Protein AF-A0A973GXR9-F1 (afdb_monomer)

Radius of gyration: 17.73 Å; Cα contacts (8 Å, |Δi|>4): 61; chains: 1; bounding box: 38×29×56 Å

Nearest PDB structures (foldseek):
  4bpd-assembly2_F  TM=5.741E-01  e=4.215E+00  Escherichia coli K-12

Secondary structure (DSSP, 8-state):
----THHHHHHHHHHHHHHHHHHHS-----HHHHHHHHHHHHHHHHHHHHHHHHHHHHTGGGS-HHHHHHHHHHHHHHHHHHHHHHHHHHHHHTTHHHHHHHHTT-

Sequence (106 aa):
MNYVIEYELVAFIALVIVSLKYFFSTYFPSTQNRIFGYILLATLLTLLFDIITAYTLSYVDSFPFWLNQLLNTLYFSFQTINPPIFLIYILSLLGYLSILKSKRIL

pLDDT: mean 85.35, std 11.51, range [41.31, 95.56]

Solvent-accessible surface area (backbone atoms only — not comparable to full-atom values): 6075 Å² total; per-residue (Å²): 132,85,83,74,60,65,64,57,53,53,51,44,53,53,50,49,54,53,44,51,55,55,74,71,45,92,67,78,94,41,75,58,52,58,47,49,54,51,48,50,53,50,51,51,51,29,49,53,32,47,55,52,40,57,51,49,64,74,38,51,93,80,48,61,68,70,57,55,52,51,44,47,51,51,27,55,50,37,61,62,51,45,61,61,52,53,51,53,41,52,36,43,72,71,45,52,55,59,53,56,61,59,64,74,79,114

Structure (mmCIF, N/CA/C/O backbone):
data_AF-A0A973GXR9-F1
#
_entry.id   AF-A0A973GXR9-F1
#
loop_
_atom_site.group_PDB
_atom_site.id
_atom_site.type_symbol
_atom_site.label_atom_id
_atom_site.label_alt_id
_atom_site.label_comp_id
_atom_site.label_asym_id
_atom_site.label_entity_id
_atom_site.label_seq_id
_atom_site.pdbx_PDB_ins_code
_atom_site.Cartn_x
_atom_site.Cartn_y
_atom_site.Cartn_z
_atom_site.occupancy
_atom_site.B_iso_or_equiv
_atom_site.auth_seq_id
_atom_site.auth_comp_id
_atom_site.auth_asym_id
_atom_site.auth_atom_id
_atom_site.pdbx_PDB_model_num
ATOM 1 N N . MET A 1 1 ? 16.776 -14.480 -14.528 1.00 49.03 1 MET A N 1
ATOM 2 C CA . MET A 1 1 ? 15.662 -14.871 -13.638 1.00 49.03 1 MET A CA 1
ATOM 3 C C . MET A 1 1 ? 14.421 -14.250 -14.245 1.00 49.03 1 MET A C 1
ATOM 5 O O . MET A 1 1 ? 14.395 -13.033 -14.345 1.00 49.03 1 MET A O 1
ATOM 9 N N . ASN A 1 2 ? 13.478 -15.044 -14.755 1.00 58.97 2 ASN A N 1
ATOM 10 C CA . ASN A 1 2 ? 12.218 -14.490 -15.256 1.00 58.97 2 ASN A CA 1
ATOM 11 C C . ASN A 1 2 ? 11.365 -14.146 -14.039 1.00 58.97 2 ASN A C 1
ATOM 13 O O . ASN A 1 2 ? 11.107 -15.020 -13.212 1.00 58.97 2 ASN A O 1
ATOM 17 N N . TYR A 1 3 ? 11.016 -12.875 -13.893 1.00 67.44 3 TYR A N 1
ATOM 18 C CA . TYR A 1 3 ? 10.138 -12.435 -12.822 1.00 67.44 3 TYR A CA 1
ATOM 19 C C . TYR A 1 3 ? 8.718 -12.941 -13.110 1.00 67.44 3 TYR A C 1
ATOM 21 O O . TYR A 1 3 ? 8.206 -12.734 -14.209 1.00 67.44 3 TYR A O 1
ATOM 29 N N . VAL A 1 4 ? 8.115 -13.657 -12.160 1.00 79.31 4 VAL A N 1
ATOM 30 C CA . VAL A 1 4 ? 6.798 -14.298 -12.321 1.00 79.31 4 VAL A CA 1
ATOM 31 C C . VAL A 1 4 ? 5.731 -13.342 -11.785 1.00 79.31 4 VAL A C 1
ATOM 33 O O . VAL A 1 4 ? 5.417 -13.357 -10.596 1.00 79.31 4 VAL A O 1
ATOM 36 N N . ILE A 1 5 ? 5.213 -12.478 -12.662 1.00 85.19 5 ILE A N 1
ATOM 37 C CA . ILE A 1 5 ? 4.233 -11.420 -12.337 1.00 85.19 5 ILE A CA 1
ATOM 38 C C . ILE A 1 5 ? 2.849 -12.015 -12.011 1.00 85.19 5 ILE A C 1
ATOM 40 O O . ILE A 1 5 ? 2.016 -11.382 -11.365 1.00 85.19 5 ILE A O 1
ATOM 44 N N . GLU A 1 6 ? 2.583 -13.255 -12.422 1.00 88.12 6 GLU A N 1
ATOM 45 C CA . GLU A 1 6 ? 1.283 -13.915 -12.302 1.00 88.12 6 GLU A CA 1
ATOM 46 C C . GLU A 1 6 ? 0.774 -13.962 -10.854 1.00 88.12 6 GLU A C 1
ATOM 48 O O . GLU A 1 6 ? -0.416 -13.752 -10.613 1.00 88.12 6 GLU A O 1
ATOM 53 N N . TYR A 1 7 ? 1.662 -14.178 -9.880 1.00 88.69 7 TYR A N 1
ATOM 54 C CA . TYR A 1 7 ? 1.290 -14.206 -8.462 1.00 88.69 7 TYR A CA 1
ATOM 55 C C . TYR A 1 7 ? 0.839 -12.834 -7.946 1.00 88.69 7 TYR A C 1
ATOM 57 O O . TYR A 1 7 ? -0.159 -12.743 -7.227 1.00 88.69 7 TYR A O 1
ATOM 65 N N . GLU A 1 8 ? 1.530 -11.767 -8.343 1.00 88.31 8 GLU A N 1
ATOM 66 C CA . GLU A 1 8 ? 1.174 -10.391 -7.978 1.00 88.31 8 GLU A CA 1
ATOM 67 C C . GLU A 1 8 ? -0.147 -9.979 -8.609 1.00 88.31 8 GLU A C 1
ATOM 69 O O . GLU A 1 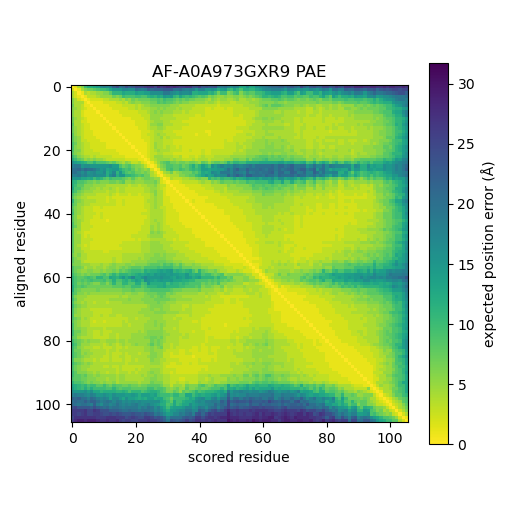8 ? -0.981 -9.344 -7.967 1.00 8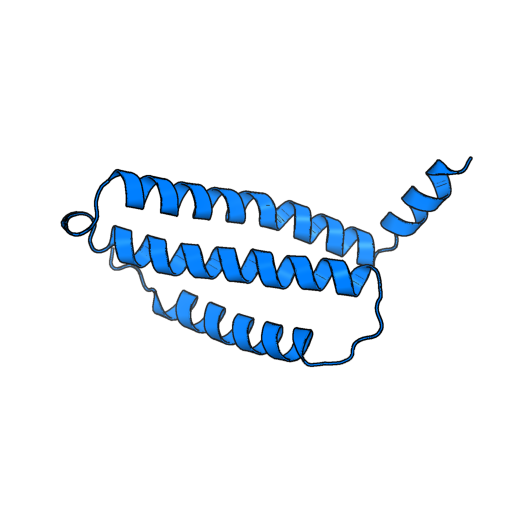8.31 8 GLU A O 1
ATOM 74 N N . LEU A 1 9 ? -0.371 -10.405 -9.851 1.00 90.81 9 LEU A N 1
ATOM 75 C CA . LEU A 1 9 ? -1.595 -10.129 -10.589 1.00 90.81 9 LEU A CA 1
ATOM 76 C C . LEU A 1 9 ? -2.806 -10.779 -9.899 1.00 90.81 9 LEU A C 1
ATOM 78 O O . LEU A 1 9 ? -3.830 -10.125 -9.693 1.00 90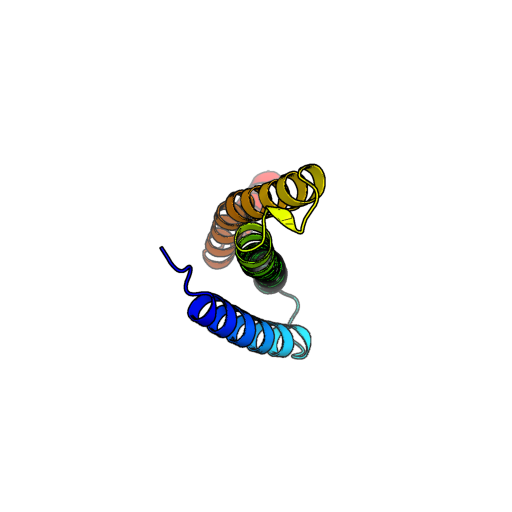.81 9 LEU A O 1
ATOM 82 N N . VAL A 1 10 ? -2.675 -12.035 -9.455 1.00 94.19 10 VAL A N 1
ATOM 83 C CA . VAL A 1 10 ? -3.719 -12.723 -8.673 1.00 94.19 10 VAL A CA 1
ATOM 84 C C . VAL A 1 10 ? -3.962 -12.024 -7.333 1.00 94.19 10 VAL A C 1
ATOM 86 O O . VAL A 1 10 ? -5.118 -11.789 -6.968 1.00 94.19 10 VAL A O 1
ATOM 89 N N . ALA A 1 11 ? -2.899 -11.651 -6.614 1.00 92.81 11 ALA A N 1
ATOM 90 C CA . ALA A 1 11 ? -3.012 -10.928 -5.348 1.00 92.81 11 ALA A CA 1
ATOM 91 C C . ALA A 1 11 ? -3.708 -9.568 -5.526 1.00 92.81 11 ALA A C 1
ATOM 93 O O . ALA A 1 11 ? -4.590 -9.210 -4.741 1.00 92.81 11 ALA A O 1
ATOM 94 N N . PHE A 1 12 ? -3.371 -8.841 -6.593 1.00 94.56 12 PHE A N 1
ATOM 95 C CA . PHE A 1 12 ? -3.974 -7.558 -6.928 1.00 94.56 12 PHE A CA 1
ATOM 96 C C . PHE A 1 12 ? -5.464 -7.699 -7.244 1.00 94.56 12 PHE A C 1
ATOM 98 O O . PHE A 1 12 ? -6.277 -6.972 -6.675 1.00 94.56 12 PHE A O 1
ATOM 105 N N . ILE A 1 13 ? -5.852 -8.677 -8.071 1.00 95.19 13 ILE A N 1
ATOM 106 C CA . ILE A 1 13 ? -7.266 -8.944 -8.385 1.00 95.19 13 ILE A CA 1
ATOM 107 C C . ILE A 1 13 ? -8.054 -9.269 -7.112 1.00 95.19 13 ILE A C 1
ATOM 109 O O . ILE A 1 13 ? -9.119 -8.692 -6.879 1.00 95.19 13 ILE A O 1
ATOM 113 N N . ALA A 1 14 ? -7.530 -10.158 -6.264 1.00 95.56 14 ALA A N 1
ATOM 114 C CA . ALA A 1 14 ? -8.178 -10.508 -5.004 1.00 95.56 14 ALA A CA 1
ATOM 115 C C . ALA A 1 14 ? -8.368 -9.270 -4.111 1.00 95.56 14 ALA A C 1
ATOM 117 O O . ALA A 1 14 ? -9.453 -9.053 -3.563 1.00 95.56 14 ALA A O 1
ATOM 118 N N . LEU A 1 15 ? -7.346 -8.418 -4.015 1.00 95.44 15 LEU A N 1
ATOM 119 C CA . LEU A 1 15 ? -7.403 -7.203 -3.213 1.00 95.44 15 LEU A CA 1
ATOM 120 C C . LEU A 1 15 ? -8.375 -6.163 -3.783 1.00 95.44 15 LEU A C 1
ATOM 122 O O . LEU A 1 15 ? -9.079 -5.509 -3.010 1.00 95.44 15 LEU A O 1
ATOM 126 N N . VAL A 1 16 ? -8.470 -6.031 -5.108 1.00 95.38 16 VAL A N 1
ATOM 127 C CA . VAL A 1 16 ? -9.470 -5.179 -5.769 1.00 95.38 16 VAL A CA 1
ATOM 128 C C . VAL A 1 16 ? -10.877 -5.648 -5.411 1.00 95.38 16 VAL A C 1
ATOM 130 O O . VAL A 1 16 ? -11.691 -4.833 -4.984 1.00 95.38 16 VAL A O 1
ATOM 133 N N . ILE A 1 17 ? -11.160 -6.951 -5.490 1.00 95.25 17 ILE A N 1
ATOM 134 C CA . ILE A 1 17 ? -12.475 -7.509 -5.130 1.00 95.25 17 ILE A CA 1
ATOM 135 C C . ILE A 1 17 ? -12.822 -7.198 -3.667 1.00 95.25 17 ILE A C 1
ATOM 137 O O . ILE A 1 17 ? -13.923 -6.721 -3.375 1.00 95.25 17 ILE A O 1
ATOM 141 N N . VAL A 1 18 ? -11.880 -7.427 -2.746 1.00 93.69 18 VAL A N 1
ATOM 142 C CA . VAL A 1 18 ? -12.066 -7.127 -1.317 1.00 93.69 18 VAL A CA 1
ATOM 143 C C . VAL A 1 18 ? -12.303 -5.635 -1.097 1.00 93.69 18 VAL A C 1
ATOM 145 O O . VAL A 1 18 ? -13.206 -5.262 -0.349 1.00 93.69 18 VAL A O 1
ATOM 148 N N . SER A 1 19 ? -11.541 -4.784 -1.781 1.00 93.25 19 SER A N 1
ATOM 149 C CA . SER A 1 19 ? -11.649 -3.331 -1.661 1.00 93.25 19 SER A CA 1
ATOM 150 C C . SER A 1 19 ? -12.980 -2.815 -2.196 1.00 93.25 19 SER A C 1
ATOM 152 O O . SER A 1 19 ? -13.635 -2.020 -1.528 1.00 93.25 19 SER A O 1
ATOM 154 N N . LEU A 1 20 ? -13.444 -3.308 -3.347 1.00 92.38 20 LEU A N 1
ATOM 155 C CA . LEU A 1 20 ? -14.755 -2.948 -3.891 1.00 92.38 20 LEU A CA 1
ATOM 156 C C . LEU A 1 20 ? -15.867 -3.357 -2.925 1.00 92.38 20 LEU A C 1
ATOM 158 O O . LEU A 1 20 ? -16.693 -2.524 -2.559 1.00 92.38 20 LEU A O 1
ATOM 162 N N . LYS A 1 21 ? -15.854 -4.604 -2.434 1.00 91.75 21 LYS A N 1
ATOM 163 C CA . LYS A 1 21 ? -16.818 -5.054 -1.419 1.00 91.75 21 LYS A CA 1
ATOM 164 C C . LYS A 1 21 ? -16.787 -4.150 -0.186 1.00 91.75 21 LYS A C 1
ATOM 166 O O . LYS A 1 21 ? -17.840 -3.808 0.347 1.00 91.75 21 LYS A O 1
ATOM 171 N N . TYR A 1 22 ? -15.591 -3.761 0.249 1.00 90.12 22 TYR A N 1
ATOM 172 C CA . TYR A 1 22 ? -15.408 -2.887 1.393 1.00 90.12 22 TYR A CA 1
ATOM 173 C C . TYR A 1 22 ? -16.036 -1.499 1.185 1.00 90.12 22 TYR A C 1
ATOM 175 O O . TYR A 1 22 ? -16.797 -1.039 2.033 1.00 90.12 22 TYR A O 1
ATOM 183 N N . PHE A 1 23 ? -15.754 -0.853 0.050 1.00 85.94 23 PHE A N 1
ATOM 184 C CA . PHE A 1 23 ? -16.223 0.505 -0.245 1.00 85.94 23 PHE A CA 1
ATOM 185 C C . PHE A 1 23 ? -17.701 0.581 -0.648 1.00 85.94 23 PHE A C 1
ATOM 187 O O . PHE A 1 23 ? -18.334 1.604 -0.402 1.00 85.94 23 PHE A O 1
ATOM 194 N N . PHE A 1 24 ? -18.264 -0.478 -1.237 1.00 87.56 24 PHE A N 1
ATOM 195 C CA . PHE A 1 24 ? -19.684 -0.519 -1.612 1.00 87.56 24 PHE A CA 1
ATOM 196 C C . PHE A 1 24 ? -20.613 -0.962 -0.482 1.00 87.56 24 PHE A C 1
ATOM 198 O O . PHE A 1 24 ? -21.810 -0.685 -0.529 1.00 87.56 24 PHE A O 1
ATOM 205 N N . SER A 1 25 ? -20.098 -1.654 0.531 1.00 83.62 25 SER A N 1
ATOM 206 C CA . SER A 1 25 ? -20.908 -2.058 1.674 1.00 83.62 25 SER A CA 1
ATOM 207 C C . SER A 1 25 ? -21.061 -0.896 2.658 1.00 83.62 25 SER A C 1
ATOM 209 O O . SER A 1 25 ? -20.089 -0.262 3.071 1.00 83.62 25 SER A O 1
ATOM 211 N N . THR A 1 26 ? -22.297 -0.629 3.078 1.00 69.56 26 THR A N 1
ATOM 212 C CA . THR A 1 26 ? -22.644 0.368 4.098 1.00 69.56 26 THR A CA 1
ATOM 213 C C . THR A 1 26 ? -22.259 -0.129 5.492 1.00 69.56 26 THR A C 1
ATOM 215 O O . THR A 1 26 ? -23.092 -0.519 6.307 1.00 69.56 26 THR A O 1
ATOM 218 N N . TYR A 1 27 ? -20.960 -0.141 5.781 1.00 70.50 27 TYR A N 1
ATOM 219 C CA . TYR A 1 27 ? -20.459 -0.451 7.117 1.00 70.50 27 TYR A CA 1
ATOM 220 C C . TYR A 1 27 ? -20.706 0.705 8.089 1.00 70.50 27 TYR A C 1
ATOM 222 O O . TYR A 1 27 ? -20.579 1.881 7.737 1.00 70.50 27 TYR A O 1
ATOM 230 N N . PHE A 1 28 ? -20.996 0.371 9.350 1.00 69.81 28 PHE A N 1
ATOM 231 C CA . PHE A 1 28 ? -21.062 1.362 10.420 1.00 69.81 28 PHE A CA 1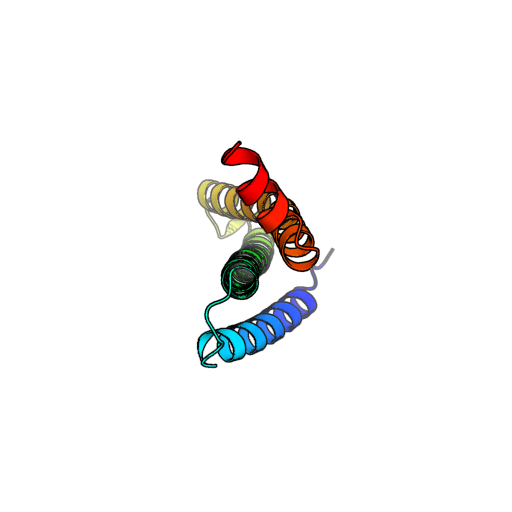
ATOM 232 C C . PHE A 1 28 ? -19.714 2.099 10.545 1.00 69.81 28 PHE A C 1
ATOM 234 O O . PHE A 1 28 ? -18.662 1.452 10.591 1.00 69.81 28 PHE A O 1
ATOM 241 N N . PRO A 1 29 ? -19.708 3.443 10.619 1.00 72.31 29 PRO A N 1
ATOM 242 C CA . PRO A 1 29 ? -18.480 4.227 10.659 1.00 72.31 29 PRO A CA 1
ATOM 243 C C . PRO A 1 29 ? -17.776 4.080 12.017 1.00 72.31 29 PRO A C 1
ATOM 245 O O . PRO A 1 29 ? -17.940 4.905 12.912 1.00 72.31 29 PRO A O 1
ATOM 248 N N . SER A 1 30 ? -16.959 3.035 12.167 1.00 80.75 30 SER A N 1
ATOM 249 C CA . SER A 1 30 ? -16.066 2.845 13.313 1.00 80.75 30 SER A CA 1
ATOM 250 C C . SER A 1 30 ? -14.638 3.304 12.992 1.00 80.75 30 SER A C 1
ATOM 252 O O . SER A 1 30 ? -14.215 3.340 11.833 1.00 80.75 30 SER A O 1
ATOM 254 N N . THR A 1 31 ? -13.861 3.654 14.023 1.00 78.06 31 THR A N 1
ATOM 255 C CA . THR A 1 31 ? -12.437 4.013 13.876 1.00 78.06 31 THR A CA 1
ATOM 256 C C . THR A 1 31 ? -11.636 2.877 13.236 1.00 78.06 31 THR A C 1
ATOM 258 O O . THR A 1 31 ? -10.806 3.126 12.367 1.00 78.06 31 THR A O 1
ATOM 261 N N . GL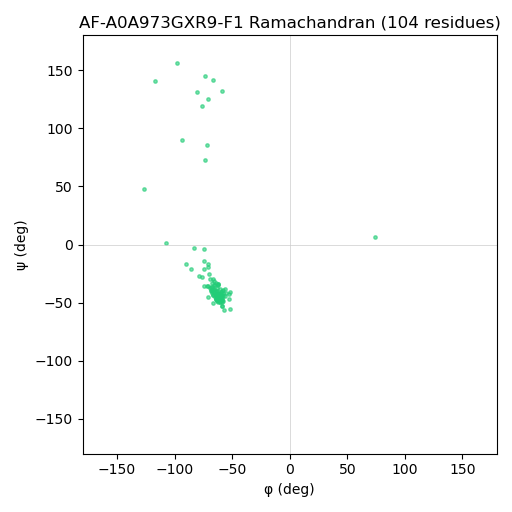N A 1 32 ? -11.941 1.630 13.608 1.00 84.50 32 GLN A N 1
ATOM 262 C CA . GLN A 1 32 ? -11.323 0.431 13.038 1.00 84.50 32 GLN A CA 1
ATOM 263 C C . GLN A 1 32 ? -11.627 0.304 11.544 1.00 84.50 32 GLN A C 1
ATOM 265 O O . GLN A 1 32 ? -10.717 0.045 10.762 1.00 84.50 32 GLN A O 1
ATOM 270 N N . ASN A 1 33 ? -12.879 0.556 11.146 1.00 85.50 33 ASN A N 1
ATOM 271 C CA . ASN A 1 33 ? -13.292 0.529 9.747 1.00 85.50 33 ASN A CA 1
ATOM 272 C C . ASN A 1 33 ? -12.505 1.574 8.943 1.00 85.50 33 ASN A C 1
ATOM 274 O O . ASN A 1 33 ? -11.847 1.261 7.959 1.00 85.50 33 ASN A O 1
ATOM 278 N N . ARG A 1 34 ? -12.446 2.820 9.428 1.00 85.62 34 ARG A N 1
ATOM 279 C CA . ARG A 1 34 ? -11.673 3.883 8.762 1.00 85.62 34 ARG A CA 1
ATOM 280 C C . ARG A 1 34 ? -10.200 3.510 8.564 1.00 85.62 34 ARG A C 1
ATOM 282 O O . ARG A 1 34 ? -9.681 3.705 7.471 1.00 85.62 34 ARG A O 1
ATOM 289 N N . ILE A 1 35 ? -9.550 2.945 9.585 1.00 88.50 35 ILE A N 1
ATOM 290 C CA . ILE A 1 35 ? -8.149 2.502 9.488 1.00 88.50 35 ILE A CA 1
ATOM 291 C C . ILE A 1 35 ? -8.004 1.342 8.493 1.00 88.50 35 ILE A C 1
ATOM 293 O O . ILE A 1 35 ? -7.084 1.350 7.680 1.00 88.50 35 ILE A O 1
ATOM 297 N N . PHE A 1 36 ? -8.935 0.386 8.500 1.00 90.06 36 PHE A N 1
ATOM 298 C CA . PHE A 1 36 ? -8.950 -0.712 7.534 1.00 90.06 36 PHE A CA 1
ATOM 299 C C . PHE A 1 36 ? -9.084 -0.215 6.086 1.00 90.06 36 PHE A C 1
ATOM 301 O O . PHE A 1 36 ? -8.390 -0.706 5.200 1.00 90.06 36 PHE A O 1
ATOM 308 N N . GLY A 1 37 ? -9.891 0.823 5.845 1.00 90.69 37 GLY A N 1
ATOM 309 C CA . GLY A 1 37 ? -9.972 1.477 4.536 1.00 90.69 37 GLY A CA 1
ATOM 310 C C . GLY A 1 37 ? -8.633 2.062 4.070 1.00 90.69 37 GLY A C 1
ATOM 311 O O . GLY A 1 37 ? -8.267 1.897 2.907 1.00 90.69 37 GLY A O 1
ATOM 312 N N . TYR A 1 38 ? -7.866 2.689 4.972 1.00 90.31 38 TYR A N 1
ATOM 313 C CA . TYR A 1 38 ? -6.517 3.169 4.647 1.00 90.31 38 TYR A CA 1
ATOM 314 C C . TYR A 1 38 ? -5.546 2.025 4.348 1.00 90.31 38 TYR A C 1
ATOM 316 O O . TYR A 1 38 ? -4.754 2.150 3.418 1.00 90.31 38 TYR A O 1
ATOM 324 N N . ILE A 1 39 ? -5.634 0.904 5.076 1.00 92.94 39 ILE A N 1
ATOM 325 C CA . ILE A 1 39 ? -4.845 -0.303 4.777 1.00 92.94 39 ILE A CA 1
ATOM 326 C C . ILE A 1 39 ? -5.142 -0.801 3.371 1.00 92.94 39 ILE A C 1
ATOM 328 O O . ILE A 1 39 ? -4.209 -1.049 2.610 1.00 92.94 39 ILE A O 1
ATOM 332 N N . LEU A 1 40 ? -6.420 -0.935 3.014 1.00 93.50 40 LEU A N 1
ATOM 333 C CA . LEU A 1 40 ? -6.812 -1.425 1.695 1.00 93.50 40 LEU A CA 1
ATOM 334 C C . LEU A 1 40 ? -6.260 -0.534 0.579 1.00 93.50 40 LEU A C 1
ATOM 336 O O . LEU A 1 40 ? -5.660 -1.046 -0.362 1.00 93.50 40 LEU A O 1
ATOM 340 N N . LEU A 1 41 ? -6.383 0.791 0.711 1.00 92.31 41 LEU A N 1
ATOM 341 C CA . LEU A 1 41 ? -5.840 1.733 -0.273 1.00 92.31 41 LEU A CA 1
ATOM 342 C C . LEU A 1 41 ? -4.312 1.681 -0.357 1.00 92.31 41 LEU A C 1
ATOM 344 O O . LEU A 1 41 ? -3.766 1.611 -1.456 1.00 92.31 41 LEU A O 1
ATOM 348 N N . ALA A 1 42 ? -3.615 1.691 0.780 1.00 92.25 42 ALA A N 1
ATOM 349 C CA . ALA A 1 42 ? -2.153 1.655 0.806 1.00 92.25 42 ALA A CA 1
ATOM 350 C C . ALA A 1 42 ? -1.608 0.341 0.219 1.00 92.25 42 ALA A C 1
ATOM 352 O O . ALA A 1 42 ? -0.666 0.350 -0.576 1.00 92.25 42 ALA A O 1
ATOM 353 N N . THR A 1 43 ? -2.258 -0.782 0.530 1.00 93.75 43 THR A N 1
ATOM 354 C CA . THR A 1 43 ? -1.893 -2.102 0.001 1.00 93.75 43 THR A CA 1
ATOM 355 C C . THR A 1 43 ? -2.187 -2.202 -1.500 1.00 93.75 43 THR A C 1
ATOM 357 O O . THR A 1 43 ? -1.358 -2.724 -2.242 1.00 93.75 43 THR A O 1
ATOM 360 N N . LEU A 1 44 ? -3.309 -1.640 -1.976 1.00 94.62 44 LEU A N 1
ATOM 361 C CA . LEU A 1 44 ? -3.624 -1.562 -3.410 1.00 94.62 44 LEU A CA 1
ATOM 362 C C . LEU A 1 44 ? -2.570 -0.771 -4.179 1.00 94.62 44 LEU A C 1
ATOM 364 O O . LEU A 1 44 ? -2.109 -1.230 -5.220 1.00 94.62 44 LEU A O 1
ATOM 368 N N . LEU A 1 45 ? -2.177 0.396 -3.663 1.00 93.44 45 LEU A N 1
ATOM 369 C CA . LEU A 1 45 ? -1.131 1.209 -4.280 1.00 93.44 45 LEU A CA 1
ATOM 370 C C . LEU A 1 45 ? 0.209 0.475 -4.281 1.00 93.44 45 LEU A C 1
ATOM 372 O O . LEU A 1 45 ? 0.909 0.508 -5.286 1.00 93.44 45 LEU A O 1
ATOM 376 N N . THR A 1 46 ? 0.535 -0.233 -3.198 1.00 93.12 46 THR A N 1
ATOM 377 C CA . THR A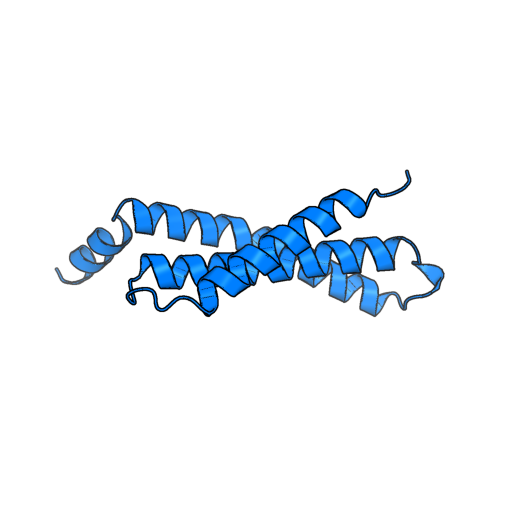 1 46 ? 1.769 -1.027 -3.113 1.00 93.12 46 THR A CA 1
ATOM 378 C C . THR A 1 46 ? 1.819 -2.079 -4.216 1.00 93.12 46 THR A C 1
ATOM 380 O O . THR A 1 46 ? 2.776 -2.086 -4.979 1.00 93.12 46 THR A O 1
ATOM 383 N N . LEU A 1 47 ? 0.777 -2.910 -4.350 1.00 93.31 47 LEU A N 1
ATOM 384 C CA . LEU A 1 47 ? 0.713 -3.946 -5.389 1.00 93.31 47 LEU A CA 1
ATOM 385 C C . LEU A 1 47 ? 0.664 -3.358 -6.804 1.00 93.31 47 LEU A C 1
ATOM 387 O O . LEU A 1 47 ? 1.243 -3.922 -7.725 1.00 93.31 47 LEU A O 1
ATOM 391 N N . LEU A 1 48 ? 0.001 -2.213 -6.987 1.00 93.69 48 LEU A N 1
ATOM 392 C CA . LEU A 1 48 ? -0.014 -1.521 -8.273 1.00 93.69 48 LEU A CA 1
ATOM 393 C C . LEU A 1 48 ? 1.401 -1.080 -8.677 1.00 93.69 48 LEU A C 1
ATOM 395 O O . LEU A 1 48 ? 1.813 -1.316 -9.811 1.00 93.69 48 LEU A O 1
ATOM 399 N N . PHE A 1 49 ? 2.148 -0.456 -7.760 1.00 93.44 49 PHE A N 1
ATOM 400 C CA . PHE A 1 49 ? 3.531 -0.061 -8.022 1.00 93.44 49 PHE A CA 1
ATOM 401 C C . PHE A 1 49 ? 4.460 -1.268 -8.176 1.00 93.44 49 PHE A C 1
ATOM 403 O O . PHE A 1 49 ? 5.368 -1.194 -8.996 1.00 93.44 49 PHE A O 1
ATOM 410 N N . ASP A 1 50 ? 4.213 -2.374 -7.472 1.00 91.75 50 ASP A N 1
ATOM 411 C CA . ASP A 1 50 ? 4.954 -3.637 -7.625 1.00 91.75 50 ASP A CA 1
ATOM 412 C C . ASP A 1 50 ? 4.870 -4.135 -9.074 1.00 91.75 50 ASP A C 1
ATOM 414 O O . ASP A 1 50 ? 5.874 -4.187 -9.779 1.00 91.75 50 ASP A O 1
ATOM 418 N N . ILE A 1 51 ? 3.647 -4.310 -9.588 1.00 91.75 51 ILE A N 1
ATOM 419 C CA . ILE A 1 51 ? 3.403 -4.779 -10.960 1.00 91.75 51 ILE A CA 1
ATOM 420 C C . ILE A 1 51 ? 3.994 -3.808 -11.991 1.00 91.75 51 ILE A C 1
ATOM 422 O O . ILE A 1 51 ? 4.617 -4.229 -12.968 1.00 91.75 51 ILE A O 1
ATOM 426 N N . ILE A 1 52 ? 3.805 -2.497 -11.790 1.00 91.31 52 ILE A N 1
ATOM 427 C CA . ILE A 1 52 ? 4.339 -1.480 -12.705 1.00 91.31 52 ILE A CA 1
ATOM 428 C C . ILE A 1 52 ? 5.869 -1.531 -12.716 1.00 91.31 52 ILE A C 1
ATOM 430 O O . ILE A 1 52 ? 6.458 -1.543 -13.793 1.00 91.31 52 ILE A O 1
ATOM 434 N N . THR A 1 53 ? 6.517 -1.572 -11.551 1.00 90.81 53 THR A N 1
ATOM 435 C CA . THR A 1 53 ? 7.984 -1.601 -11.467 1.00 90.81 53 THR A CA 1
ATOM 436 C C . THR A 1 53 ? 8.559 -2.906 -12.003 1.00 90.81 53 THR A C 1
ATOM 438 O O . THR A 1 53 ? 9.529 -2.853 -12.754 1.00 90.81 53 THR A O 1
ATOM 441 N N . ALA A 1 54 ? 7.935 -4.054 -11.725 1.00 88.12 54 ALA A N 1
ATOM 442 C CA . ALA A 1 54 ? 8.306 -5.344 -12.302 1.00 88.12 54 ALA A CA 1
ATOM 443 C C . ALA A 1 54 ? 8.239 -5.320 -13.838 1.00 88.12 54 ALA A C 1
ATOM 445 O O . ALA A 1 54 ? 9.149 -5.803 -14.523 1.00 88.12 54 ALA A O 1
ATOM 446 N N . TYR A 1 55 ? 7.199 -4.693 -14.396 1.00 86.94 55 TYR A N 1
ATOM 447 C CA . TYR A 1 55 ? 7.071 -4.505 -15.838 1.00 86.94 55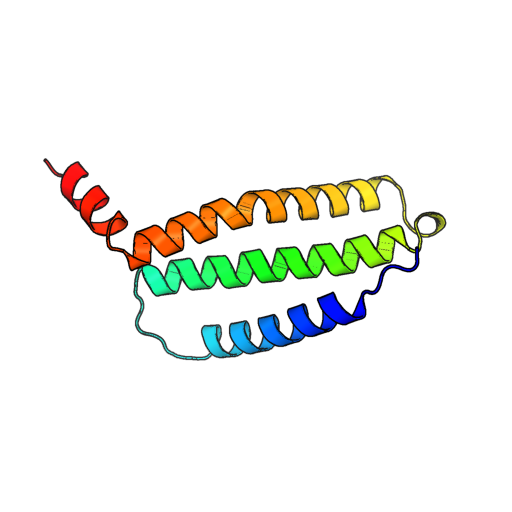 TYR A CA 1
ATOM 448 C C . TYR A 1 55 ? 8.142 -3.558 -16.391 1.00 86.94 55 TYR A C 1
ATOM 450 O O . TYR A 1 55 ? 8.839 -3.908 -17.342 1.00 86.94 55 TYR A O 1
ATOM 458 N N . THR A 1 56 ? 8.330 -2.372 -15.806 1.00 86.88 56 THR A N 1
ATOM 459 C CA . THR A 1 56 ? 9.289 -1.397 -16.344 1.00 86.88 56 THR A CA 1
ATOM 460 C C . THR A 1 56 ? 10.747 -1.843 -16.184 1.00 86.88 56 THR A C 1
ATOM 462 O O . THR A 1 56 ? 11.567 -1.538 -17.049 1.00 86.88 56 THR A O 1
ATOM 465 N N . LEU A 1 57 ? 11.065 -2.633 -15.151 1.00 84.25 57 LEU A N 1
ATOM 466 C CA . LEU A 1 57 ? 12.357 -3.317 -14.981 1.00 84.25 57 LEU A CA 1
ATOM 467 C C . LEU A 1 57 ? 12.569 -4.458 -15.981 1.00 84.25 57 LEU A C 1
ATOM 469 O O . LEU A 1 57 ? 13.708 -4.784 -16.299 1.00 84.25 57 LEU A O 1
ATOM 473 N N . SER A 1 58 ? 11.503 -5.060 -16.504 1.00 83.88 58 SER A N 1
ATOM 474 C CA . SER A 1 58 ? 11.624 -6.061 -17.572 1.00 83.88 58 SER A CA 1
ATOM 475 C C . SER A 1 58 ? 1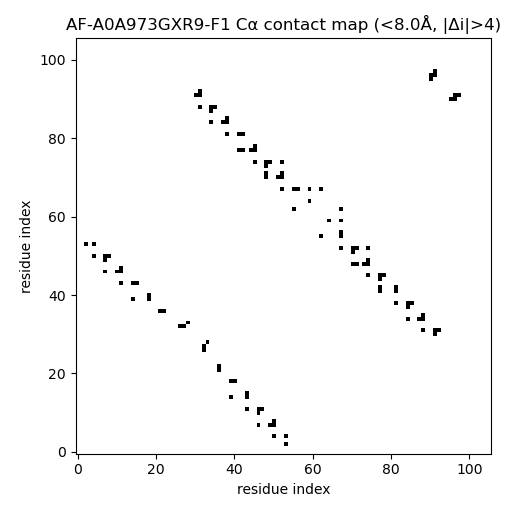1.950 -5.421 -18.929 1.00 83.88 58 SER A C 1
ATOM 477 O O . SER A 1 58 ? 12.504 -6.082 -19.803 1.00 83.88 58 SER A O 1
ATOM 479 N N . TYR A 1 59 ? 11.661 -4.125 -19.088 1.00 82.50 59 TYR A N 1
ATOM 480 C CA . TYR A 1 59 ? 11.891 -3.346 -20.309 1.00 82.50 59 TYR A CA 1
ATOM 481 C C . TYR A 1 59 ? 12.713 -2.077 -20.032 1.00 82.50 59 TYR A C 1
ATOM 483 O O . TYR A 1 59 ? 12.348 -0.990 -20.485 1.00 82.50 59 TYR A O 1
ATOM 491 N N . VAL A 1 60 ? 13.823 -2.195 -19.288 1.00 79.62 60 VAL A N 1
ATOM 492 C CA . VAL A 1 60 ? 14.644 -1.036 -18.864 1.00 79.62 60 VAL A CA 1
ATOM 493 C C . VAL A 1 60 ? 15.028 -0.133 -20.035 1.00 79.62 60 VAL A C 1
ATOM 495 O O . VAL A 1 60 ? 14.936 1.083 -19.909 1.00 79.62 60 VAL A O 1
ATOM 498 N N . ASP A 1 61 ? 15.377 -0.710 -21.186 1.00 81.06 61 ASP A N 1
ATOM 499 C CA . ASP A 1 61 ? 15.815 0.050 -22.364 1.00 81.06 61 ASP A CA 1
ATOM 500 C C . ASP A 1 61 ? 14.678 0.829 -23.050 1.00 81.06 61 ASP A C 1
ATOM 502 O O . ASP A 1 61 ? 14.927 1.742 -23.834 1.00 81.06 61 ASP A O 1
ATOM 506 N N . SER A 1 62 ? 13.419 0.481 -22.762 1.00 86.25 62 SER A N 1
ATOM 507 C CA . SER A 1 62 ? 12.235 1.133 -23.340 1.00 86.25 62 SER A CA 1
ATOM 508 C C . SER A 1 62 ? 11.731 2.316 -22.511 1.00 86.25 62 SER A C 1
ATOM 510 O O . SER A 1 62 ? 10.955 3.127 -23.019 1.00 86.25 62 SER A O 1
ATOM 512 N N . PHE A 1 63 ? 12.149 2.433 -21.246 1.00 85.12 63 PHE A N 1
ATOM 513 C CA . PHE A 1 63 ? 11.677 3.469 -20.328 1.00 85.12 63 PHE A CA 1
ATOM 514 C C . PHE A 1 63 ? 12.812 4.404 -19.895 1.00 85.12 63 PHE A C 1
ATOM 516 O O . PHE A 1 63 ? 13.922 3.957 -19.611 1.00 85.12 63 PHE A O 1
ATOM 523 N N . PRO A 1 64 ? 12.558 5.719 -19.780 1.00 88.62 64 PRO A N 1
ATOM 524 C CA . PRO A 1 64 ? 13.585 6.649 -19.344 1.00 88.62 64 PRO A CA 1
ATOM 525 C C . PRO A 1 64 ? 13.974 6.389 -17.883 1.00 88.62 64 PRO A C 1
ATOM 527 O O . PRO A 1 64 ? 13.125 6.142 -17.024 1.00 88.62 64 PRO A O 1
ATOM 530 N N . PHE A 1 65 ? 15.269 6.517 -17.587 1.00 87.56 65 PHE A N 1
ATOM 531 C CA . PHE A 1 65 ? 15.840 6.222 -16.269 1.00 87.56 65 PHE A CA 1
ATOM 532 C C . PHE A 1 65 ? 15.129 6.948 -15.114 1.00 87.56 65 PHE A C 1
ATOM 534 O O . PHE A 1 65 ? 14.825 6.336 -14.091 1.00 87.56 65 PHE A O 1
ATOM 541 N N . TRP A 1 66 ? 14.799 8.232 -15.292 1.00 90.75 66 TRP A N 1
ATOM 542 C CA . TRP A 1 66 ? 14.136 9.033 -14.256 1.00 90.75 66 TRP A CA 1
ATOM 543 C C . TRP A 1 66 ? 12.748 8.488 -13.884 1.00 90.75 66 TRP A C 1
ATOM 545 O O . TRP A 1 66 ? 12.358 8.553 -12.720 1.00 90.75 66 TRP A O 1
ATOM 555 N N . LEU A 1 67 ? 12.014 7.921 -14.850 1.00 89.38 67 LEU A N 1
ATOM 556 C CA . LEU A 1 67 ? 10.688 7.353 -14.616 1.00 89.38 67 LEU A CA 1
ATOM 557 C C . LEU A 1 67 ? 10.805 6.061 -13.809 1.00 89.38 67 LEU A C 1
ATOM 559 O O . LEU A 1 67 ? 10.100 5.890 -12.818 1.00 89.38 67 LEU A O 1
ATOM 563 N N . ASN A 1 68 ? 11.747 5.193 -14.184 1.00 89.75 68 ASN A N 1
ATOM 564 C CA . ASN A 1 68 ? 12.053 3.983 -13.426 1.00 89.75 68 ASN A CA 1
ATOM 565 C C . ASN A 1 68 ? 12.465 4.307 -11.987 1.00 89.75 68 ASN A C 1
ATOM 567 O O . ASN A 1 68 ? 11.973 3.680 -11.049 1.00 89.75 68 ASN A O 1
ATOM 571 N N . GLN A 1 69 ? 13.315 5.318 -11.797 1.00 90.56 69 GLN A N 1
ATOM 572 C CA . GLN A 1 69 ? 13.740 5.752 -10.470 1.00 90.56 69 GLN A CA 1
ATOM 573 C C . GLN A 1 69 ? 12.567 6.282 -9.633 1.00 90.56 69 GLN A C 1
ATOM 575 O O . GLN A 1 69 ? 12.447 5.934 -8.456 1.00 90.56 69 GLN A O 1
ATOM 580 N N . LEU A 1 70 ? 11.677 7.080 -10.229 1.00 93.31 70 LEU A N 1
ATOM 581 C CA . LEU A 1 70 ? 10.487 7.601 -9.555 1.00 93.31 70 LEU A CA 1
ATOM 582 C C . LEU A 1 70 ? 9.528 6.475 -9.144 1.00 93.31 70 LEU A C 1
ATOM 584 O O . LEU A 1 70 ? 9.103 6.432 -7.991 1.00 93.31 70 LEU A O 1
ATOM 588 N N . LEU A 1 71 ? 9.235 5.538 -10.048 1.00 92.81 71 LEU A N 1
ATOM 589 C CA . LEU A 1 71 ? 8.343 4.404 -9.781 1.00 92.81 71 LEU A CA 1
ATOM 590 C C . LEU A 1 71 ? 8.886 3.495 -8.672 1.00 92.81 71 LEU A C 1
ATOM 592 O O . LEU A 1 71 ? 8.147 3.148 -7.753 1.00 92.81 71 LEU A O 1
ATOM 596 N N . ASN A 1 72 ? 10.184 3.184 -8.702 1.00 91.69 72 ASN A N 1
ATOM 597 C CA . ASN A 1 72 ? 10.831 2.405 -7.644 1.00 91.69 72 ASN A CA 1
ATOM 598 C C . ASN A 1 72 ? 10.816 3.146 -6.300 1.00 91.69 72 ASN A C 1
ATOM 600 O O . ASN A 1 72 ? 10.541 2.550 -5.262 1.00 91.69 72 ASN A O 1
ATOM 604 N N . THR A 1 73 ? 11.058 4.460 -6.305 1.00 93.62 73 THR A N 1
ATOM 605 C CA . THR A 1 73 ? 11.004 5.269 -5.077 1.00 93.62 73 THR A CA 1
ATOM 606 C C . THR A 1 73 ? 9.608 5.234 -4.457 1.00 93.62 73 THR A C 1
ATOM 608 O O . THR A 1 73 ? 9.478 5.069 -3.242 1.00 93.62 73 THR A O 1
ATOM 611 N N . LEU A 1 74 ? 8.558 5.348 -5.277 1.00 93.31 74 LEU A N 1
ATOM 612 C CA . LEU A 1 74 ? 7.175 5.230 -4.817 1.00 93.31 74 LEU A CA 1
ATOM 613 C C . LEU A 1 74 ? 6.897 3.835 -4.253 1.00 93.31 74 LEU A C 1
ATOM 615 O O . LEU A 1 74 ? 6.408 3.737 -3.129 1.00 93.31 74 LEU A O 1
ATOM 619 N N . TYR A 1 75 ? 7.276 2.779 -4.976 1.00 92.75 75 TYR A N 1
ATOM 620 C CA . TYR A 1 75 ? 7.134 1.396 -4.519 1.00 92.75 75 TYR A CA 1
ATOM 621 C C . TYR A 1 75 ? 7.739 1.181 -3.124 1.00 92.75 75 TYR A C 1
ATOM 623 O O . TYR A 1 75 ? 7.023 0.814 -2.188 1.00 92.75 75 TYR A O 1
ATOM 631 N N . PHE A 1 76 ? 9.022 1.509 -2.941 1.00 93.19 76 PHE A N 1
ATOM 632 C CA . PHE A 1 76 ? 9.697 1.338 -1.652 1.00 93.19 76 PHE A CA 1
ATOM 633 C C . PHE A 1 76 ? 9.107 2.224 -0.549 1.00 93.19 76 PHE A C 1
ATOM 635 O O . PHE A 1 76 ? 9.045 1.811 0.613 1.00 93.19 76 PHE A O 1
ATOM 642 N N . SER A 1 77 ? 8.628 3.423 -0.892 1.00 93.50 77 SER A N 1
ATOM 643 C CA . SER A 1 77 ? 7.957 4.307 0.068 1.00 93.50 77 SER A CA 1
ATOM 644 C C . SER A 1 77 ? 6.670 3.671 0.597 1.00 93.50 77 SER A C 1
ATOM 646 O O . SER A 1 77 ? 6.469 3.607 1.810 1.00 93.50 77 SER A O 1
ATOM 648 N N . PHE A 1 78 ? 5.822 3.136 -0.285 1.00 91.38 78 PHE A N 1
ATOM 649 C CA . PHE A 1 78 ? 4.586 2.457 0.117 1.00 91.38 78 PHE A CA 1
ATOM 650 C C . PHE A 1 78 ? 4.858 1.156 0.879 1.00 91.38 78 PHE A C 1
ATOM 652 O O . PHE A 1 78 ? 4.217 0.897 1.900 1.00 91.38 78 PHE A O 1
ATOM 659 N N . GLN A 1 79 ? 5.869 0.390 0.464 1.00 91.31 79 GLN A N 1
ATOM 660 C CA . GLN A 1 79 ? 6.296 -0.817 1.171 1.00 91.31 79 GLN A CA 1
ATOM 661 C C . GLN A 1 79 ? 6.798 -0.508 2.592 1.00 91.31 79 GLN A C 1
ATOM 663 O O . GLN A 1 79 ? 6.528 -1.270 3.518 1.00 91.31 79 GLN A O 1
ATOM 668 N N . THR A 1 80 ? 7.445 0.645 2.791 1.00 92.75 80 THR A N 1
ATOM 669 C CA . THR A 1 80 ? 7.898 1.118 4.112 1.00 92.75 80 THR A CA 1
ATOM 670 C C . THR A 1 80 ? 6.746 1.642 4.977 1.00 92.75 80 THR A C 1
ATOM 672 O O . THR A 1 80 ? 6.746 1.459 6.194 1.00 92.75 80 THR A O 1
ATOM 675 N N . ILE A 1 81 ? 5.745 2.286 4.369 1.00 90.50 81 ILE A N 1
ATOM 676 C CA . ILE A 1 81 ? 4.595 2.876 5.073 1.00 90.50 81 ILE A CA 1
ATOM 677 C C . ILE A 1 81 ? 3.545 1.821 5.463 1.00 90.50 81 ILE A C 1
ATOM 679 O O . ILE A 1 81 ? 2.844 2.000 6.458 1.00 90.50 81 ILE A O 1
ATOM 683 N N . ASN A 1 82 ? 3.428 0.704 4.743 1.00 88.81 82 ASN A N 1
ATOM 684 C CA . ASN A 1 82 ? 2.424 -0.319 5.054 1.00 88.81 82 ASN A CA 1
ATOM 685 C C . ASN A 1 82 ? 2.547 -0.911 6.475 1.00 88.81 82 ASN A C 1
ATOM 687 O O . ASN A 1 82 ? 1.550 -0.884 7.204 1.00 88.81 82 ASN A O 1
ATOM 691 N N . PRO A 1 83 ? 3.716 -1.414 6.927 1.00 93.00 83 PRO A N 1
ATOM 692 C CA . PRO A 1 83 ? 3.862 -2.008 8.257 1.00 93.00 83 PRO A CA 1
ATOM 693 C C . PRO A 1 83 ? 3.372 -1.127 9.420 1.00 93.00 83 PRO A C 1
ATOM 695 O O . PRO A 1 83 ? 2.618 -1.634 10.256 1.00 93.00 83 PRO A O 1
ATOM 698 N N . PRO A 1 84 ? 3.704 0.180 9.503 1.00 91.88 84 PRO A N 1
ATOM 699 C CA . PRO A 1 84 ? 3.173 1.019 10.574 1.00 91.88 84 PRO A CA 1
ATOM 700 C C . PRO A 1 84 ? 1.651 1.223 10.489 1.00 91.88 84 PRO A C 1
ATOM 702 O O . PRO A 1 84 ? 1.007 1.300 11.535 1.00 91.88 84 PRO A O 1
ATOM 705 N N . ILE A 1 85 ? 1.037 1.245 9.298 1.00 90.69 85 ILE A N 1
ATOM 706 C CA . ILE A 1 85 ? -0.434 1.307 9.182 1.00 90.69 85 ILE A CA 1
ATOM 707 C C . ILE A 1 85 ? -1.068 0.012 9.720 1.00 90.69 85 ILE A C 1
ATOM 709 O O . ILE A 1 85 ? -2.032 0.073 10.490 1.00 90.69 85 ILE A O 1
ATOM 713 N N . PHE A 1 86 ? -0.502 -1.153 9.388 1.00 90.81 86 PHE A N 1
ATOM 714 C CA . PHE A 1 86 ? -0.942 -2.439 9.943 1.00 90.81 86 PHE A CA 1
ATOM 715 C C . PHE A 1 86 ? -0.821 -2.480 11.470 1.00 90.81 86 PHE A C 1
ATOM 717 O O . PHE A 1 86 ? -1.754 -2.911 12.150 1.00 90.81 86 PHE A O 1
ATOM 724 N N . LEU A 1 87 ? 0.278 -1.965 12.026 1.00 92.25 87 LEU A N 1
ATOM 725 C CA . LEU A 1 87 ? 0.454 -1.840 13.474 1.00 92.25 87 LEU A CA 1
ATOM 726 C C . LEU A 1 87 ? -0.660 -0.986 14.101 1.00 92.25 87 LEU A C 1
ATOM 728 O O . LEU A 1 87 ? -1.280 -1.400 15.081 1.00 92.25 87 LEU A O 1
ATOM 732 N N . ILE A 1 88 ? -0.949 0.186 13.525 1.00 90.00 88 ILE A N 1
ATOM 733 C CA . ILE A 1 88 ? -2.009 1.086 14.010 1.00 90.00 88 ILE A CA 1
ATOM 734 C C . ILE A 1 88 ? -3.371 0.383 13.994 1.00 90.00 88 ILE A C 1
ATOM 736 O O . ILE A 1 88 ? -4.154 0.531 14.934 1.00 90.00 88 ILE A O 1
ATOM 740 N N . TYR A 1 89 ? -3.653 -0.413 12.965 1.00 90.38 89 TYR A N 1
ATOM 741 C CA . TYR A 1 89 ? -4.886 -1.190 12.891 1.00 90.38 89 TYR A CA 1
ATOM 742 C C . TYR A 1 89 ? -4.980 -2.260 13.976 1.00 90.38 89 TYR A C 1
ATOM 744 O O . TYR A 1 89 ? -6.004 -2.337 14.654 1.00 90.38 89 TYR A O 1
ATOM 752 N N . ILE A 1 90 ? -3.907 -3.019 14.214 1.00 91.19 90 ILE A N 1
ATOM 753 C CA . ILE A 1 90 ? -3.856 -4.010 15.299 1.00 91.19 90 ILE A CA 1
ATOM 754 C C . ILE A 1 90 ? -4.078 -3.325 16.654 1.00 91.19 90 ILE A C 1
ATOM 756 O O . ILE A 1 90 ? -4.908 -3.769 17.446 1.00 91.19 90 ILE A O 1
ATOM 760 N N . LEU A 1 91 ? -3.423 -2.188 16.905 1.00 90.31 91 LEU A N 1
ATOM 761 C CA . LEU A 1 91 ? -3.639 -1.398 18.124 1.00 90.31 91 LEU A CA 1
ATOM 762 C C . LEU A 1 91 ? -5.079 -0.874 18.239 1.00 90.31 91 LEU A C 1
ATOM 764 O O . LEU A 1 91 ? -5.616 -0.775 19.346 1.00 90.31 91 LEU A O 1
ATOM 768 N N . SER A 1 92 ? -5.720 -0.551 17.112 1.00 88.25 92 SER A N 1
ATOM 769 C CA . SER A 1 92 ? -7.133 -0.167 17.069 1.00 88.25 92 SER A CA 1
ATOM 770 C C . SER A 1 92 ? -8.070 -1.329 17.385 1.00 88.25 92 SER A C 1
ATOM 772 O O . SER A 1 92 ? -9.109 -1.102 18.009 1.00 88.25 92 SER A O 1
ATOM 774 N N . LEU A 1 93 ? -7.746 -2.543 16.938 1.00 88.19 93 LEU A N 1
ATOM 775 C CA . LEU A 1 93 ? -8.513 -3.754 17.237 1.00 88.19 93 LEU A CA 1
ATOM 776 C C . LEU A 1 93 ? -8.397 -4.130 18.716 1.00 88.19 93 LEU A C 1
ATOM 778 O O . LEU A 1 93 ? -9.398 -4.459 19.342 1.00 88.19 93 LEU A O 1
ATOM 782 N N . LEU A 1 94 ? -7.202 -3.987 19.292 1.00 89.19 94 LEU A N 1
ATOM 783 C CA . LEU A 1 94 ? -6.928 -4.252 20.709 1.00 89.19 94 LEU A CA 1
ATOM 784 C C . LEU A 1 94 ? -7.465 -3.163 21.660 1.00 89.19 94 LEU A C 1
ATOM 786 O O . LEU A 1 94 ? -7.332 -3.287 22.874 1.00 89.19 94 LEU A O 1
ATOM 790 N N . GLY A 1 95 ? -8.043 -2.074 21.141 1.00 83.62 95 GLY A N 1
ATOM 791 C CA . GLY A 1 95 ? -8.595 -0.986 21.960 1.00 83.62 95 GLY A CA 1
ATOM 792 C C . GLY A 1 95 ? -7.545 -0.080 22.622 1.00 83.62 95 GLY A C 1
ATOM 793 O O . GLY A 1 95 ? -7.892 0.827 23.381 1.00 83.62 95 GLY A O 1
ATOM 794 N N . TYR A 1 96 ? -6.256 -0.241 22.313 1.00 83.19 96 TYR A N 1
ATOM 795 C CA . TYR A 1 96 ? -5.202 0.610 22.879 1.00 83.19 96 TYR A CA 1
ATOM 796 C C . TYR A 1 96 ? -5.298 2.066 22.404 1.00 83.19 96 TYR A C 1
ATOM 798 O O . TYR A 1 96 ? -4.974 2.985 23.159 1.00 83.19 96 TYR A O 1
ATOM 806 N N . LEU A 1 97 ? -5.825 2.304 21.197 1.00 75.69 97 LEU A N 1
ATOM 807 C CA . LEU A 1 97 ? -6.049 3.664 20.690 1.00 75.69 97 LEU A CA 1
ATOM 808 C C . LEU A 1 97 ? -7.111 4.436 21.490 1.00 75.69 97 LEU A C 1
ATOM 810 O O . LEU A 1 97 ? -6.957 5.641 21.693 1.00 75.69 97 LEU A O 1
ATOM 814 N N . SER A 1 98 ? -8.164 3.775 21.987 1.00 69.12 98 SER A N 1
ATOM 815 C CA . SER A 1 98 ? -9.157 4.437 22.848 1.00 69.12 98 SER A CA 1
ATOM 816 C C . SER A 1 98 ? -8.598 4.741 24.238 1.00 69.12 98 SER A C 1
ATOM 818 O O . SER A 1 98 ? -8.879 5.807 24.784 1.00 69.12 98 SER A O 1
ATOM 820 N N . ILE A 1 99 ? -7.744 3.863 24.776 1.00 62.75 99 ILE A N 1
ATOM 821 C CA . ILE A 1 99 ? -7.080 4.060 26.076 1.00 62.75 99 ILE A CA 1
ATOM 822 C C . ILE A 1 99 ? -6.123 5.262 26.024 1.00 62.75 99 ILE A C 1
ATOM 824 O O . ILE A 1 99 ? -6.134 6.103 26.923 1.00 62.75 99 ILE A O 1
ATOM 828 N N . LEU A 1 100 ? -5.339 5.393 24.949 1.00 62.47 100 LEU A N 1
ATOM 829 C CA . LEU A 1 100 ? -4.442 6.538 24.736 1.00 62.47 100 LEU A CA 1
ATOM 830 C C . LEU A 1 100 ? -5.203 7.862 24.607 1.00 62.47 100 LEU A C 1
ATOM 832 O O . LEU A 1 100 ? -4.759 8.883 25.131 1.00 62.47 100 LEU A O 1
ATOM 836 N N . LYS A 1 101 ? -6.370 7.848 23.952 1.00 59.00 101 LYS A N 1
ATOM 837 C CA . LYS A 1 101 ? -7.225 9.034 23.825 1.00 59.00 101 LYS A CA 1
ATOM 838 C C . LYS A 1 101 ? -7.820 9.459 25.173 1.00 59.00 101 LYS A C 1
ATOM 840 O O . LYS A 1 101 ? -7.902 10.651 25.440 1.00 59.00 101 LYS A O 1
ATOM 845 N N . SER A 1 102 ? -8.166 8.495 26.031 1.00 58.44 102 SER A N 1
ATOM 846 C CA . SER A 1 102 ? -8.6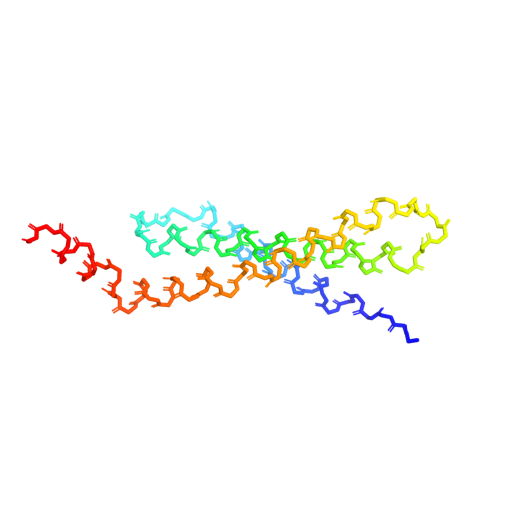76 8.748 27.385 1.00 58.44 102 SER A CA 1
ATOM 847 C C . SER A 1 102 ? -7.609 9.287 28.342 1.00 58.44 102 SER A C 1
ATOM 849 O O . SER A 1 102 ? -7.924 10.122 29.181 1.00 58.44 102 SER A O 1
ATOM 851 N N . LYS A 1 103 ? -6.350 8.843 28.223 1.00 56.47 103 LYS A N 1
ATOM 852 C CA . LYS A 1 103 ? -5.248 9.303 29.090 1.00 56.47 103 LYS A CA 1
ATOM 853 C C . LYS A 1 103 ? -4.742 10.711 28.775 1.00 56.47 103 LYS A C 1
ATOM 855 O O . LYS A 1 103 ? -4.019 11.270 29.581 1.00 56.47 103 LYS A O 1
ATOM 860 N N . ARG A 1 104 ? -5.101 11.283 27.623 1.00 55.69 104 ARG A N 1
ATOM 861 C CA . ARG A 1 104 ? -4.719 12.653 27.232 1.00 55.69 104 ARG A CA 1
ATOM 862 C C . ARG A 1 104 ? -5.635 13.744 27.813 1.00 55.69 104 ARG A C 1
ATOM 864 O O . ARG A 1 104 ? -5.396 14.911 27.530 1.00 55.69 104 ARG A O 1
ATOM 871 N N . ILE A 1 105 ? -6.694 13.365 28.538 1.00 52.12 105 ILE A N 1
ATOM 872 C CA . ILE A 1 105 ? -7.721 14.270 29.099 1.00 52.12 105 ILE A CA 1
ATOM 873 C C . ILE A 1 105 ? -7.584 14.416 30.636 1.00 52.12 105 ILE A C 1
ATOM 875 O O . ILE A 1 105 ? -8.350 15.146 31.256 1.00 52.12 105 ILE A O 1
ATOM 879 N N . LEU A 1 106 ? -6.592 13.770 31.255 1.00 41.31 106 LEU A N 1
ATOM 880 C CA . LEU A 1 106 ? -6.204 13.964 32.660 1.00 41.31 106 LEU A CA 1
ATOM 881 C C . LEU A 1 106 ? -4.818 14.604 32.718 1.00 41.31 106 LEU A C 1
ATOM 883 O O . LEU A 1 106 ? -4.600 15.408 33.647 1.00 41.31 106 LEU A O 1
#

Mean predicted aligned error: 6.64 Å

Foldseek 3Di:
DQDDCVVLVVVLVVLVVVLCCLVPDPDDDDPLSVLVNVLSVLVNQLSVLVSVLSVCVVVVVVDDPVVNVVSVVSNVVSVVVNVVSVVVSVCVVVCVVVVVVVVVVD